Protein AF-A0A397S8U6-F1 (afdb_monomer_lite)

Organism: NCBI:txid658196

Secondary structure (DSSP, 8-state):
--HHHHHHHHHHHHHHHHTT----EEEEEEETTEEEEEEE-HHHH----

pLDDT: mean 83.5, std 10.98, range [38.84, 93.75]

Foldseek 3Di:
DDPVVVVVVVVVQVVVQVVPPDFPDWDFDDDPHDTDIDTDHPVVVDDDD

InterPro domains:
  IPR011333 SKP1/BTB/POZ domain superfamily [G3DSA:3.30.710.10] (1-48)

Radius of gyration: 13.79 Å; chains: 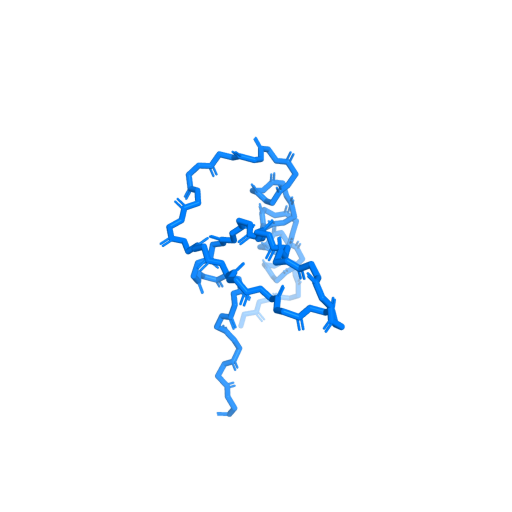1; bounding box: 32×27×30 Å

Structure (mmCIF, N/CA/C/O backbone):
data_AF-A0A397S8U6-F1
#
_entry.id   AF-A0A397S8U6-F1
#
loop_
_atom_site.group_PDB
_atom_site.id
_atom_site.type_symbol
_atom_site.label_atom_id
_atom_site.label_alt_id
_atom_site.label_comp_id
_atom_site.label_asym_id
_atom_site.label_entity_id
_atom_site.label_seq_id
_atom_site.pdbx_PDB_ins_code
_atom_site.Cartn_x
_atom_site.Cartn_y
_atom_site.Cartn_z
_atom_site.occupancy
_atom_site.B_iso_or_equiv
_atom_site.auth_seq_id
_atom_site.auth_comp_id
_atom_site.auth_asym_id
_atom_site.auth_atom_id
_atom_site.pdbx_PDB_model_num
ATOM 1 N N . MET A 1 1 ? 10.900 -17.123 -10.087 1.00 69.94 1 MET A N 1
ATOM 2 C CA . MET A 1 1 ? 11.322 -15.709 -9.970 1.00 69.94 1 MET A CA 1
ATOM 3 C C . MET A 1 1 ? 12.593 -15.639 -9.139 1.00 69.94 1 MET A C 1
ATOM 5 O O . MET A 1 1 ? 12.745 -16.462 -8.243 1.00 69.94 1 MET A O 1
ATOM 9 N N . SER A 1 2 ? 13.519 -14.735 -9.463 1.00 86.50 2 SER A N 1
ATOM 10 C CA . SER A 1 2 ? 14.769 -14.582 -8.707 1.00 86.50 2 SER A CA 1
ATOM 11 C C . SER A 1 2 ? 14.536 -13.803 -7.408 1.00 86.50 2 SER A C 1
ATOM 13 O O . SER A 1 2 ? 13.588 -13.028 -7.304 1.00 86.50 2 SER A O 1
ATOM 15 N N . SER A 1 3 ? 15.411 -13.977 -6.417 1.00 84.81 3 SER A N 1
ATOM 16 C CA . SER A 1 3 ? 15.350 -13.224 -5.154 1.00 84.81 3 SER A CA 1
ATOM 17 C C . SER A 1 3 ? 15.494 -11.712 -5.351 1.00 84.81 3 SER A C 1
ATOM 19 O O . SER A 1 3 ? 14.876 -10.944 -4.623 1.00 84.81 3 SER A O 1
ATOM 21 N N . ARG A 1 4 ? 16.260 -11.282 -6.364 1.00 91.31 4 ARG A N 1
ATOM 22 C CA . ARG A 1 4 ? 16.415 -9.864 -6.719 1.00 91.31 4 ARG A CA 1
ATOM 23 C C . ARG A 1 4 ? 15.104 -9.252 -7.215 1.00 91.31 4 ARG A C 1
ATOM 25 O O . ARG A 1 4 ? 14.736 -8.189 -6.749 1.00 91.31 4 ARG A O 1
ATOM 32 N N . PHE A 1 5 ? 14.374 -9.966 -8.075 1.00 91.12 5 PHE A N 1
ATOM 33 C CA . PHE A 1 5 ? 13.083 -9.496 -8.582 1.00 91.12 5 PHE A CA 1
ATOM 34 C C . PHE A 1 5 ? 12.087 -9.206 -7.450 1.00 91.12 5 PHE A C 1
ATOM 36 O O . PHE A 1 5 ? 11.425 -8.176 -7.463 1.00 91.12 5 PHE A O 1
ATOM 43 N N . TRP A 1 6 ? 12.009 -10.084 -6.445 1.00 87.19 6 TRP A N 1
ATOM 44 C CA . TRP A 1 6 ? 11.129 -9.870 -5.293 1.00 87.19 6 TRP A CA 1
ATOM 45 C C . TRP A 1 6 ? 11.571 -8.707 -4.400 1.00 87.19 6 TRP A C 1
ATOM 47 O O . TRP A 1 6 ? 10.719 -7.993 -3.880 1.00 87.19 6 TRP A O 1
ATOM 57 N N . ALA A 1 7 ? 12.882 -8.506 -4.230 1.00 91.50 7 ALA A N 1
ATOM 58 C CA . ALA A 1 7 ? 13.409 -7.379 -3.465 1.00 91.50 7 ALA A CA 1
ATOM 59 C C . ALA A 1 7 ? 13.082 -6.039 -4.143 1.00 91.50 7 ALA A C 1
ATOM 61 O O . ALA A 1 7 ? 12.606 -5.121 -3.478 1.00 91.50 7 ALA A O 1
ATOM 62 N N . ASP A 1 8 ? 13.276 -5.964 -5.461 1.00 93.75 8 ASP A N 1
ATOM 63 C CA . ASP A 1 8 ? 12.975 -4.771 -6.255 1.00 93.75 8 ASP A CA 1
ATOM 64 C C . ASP A 1 8 ? 11.465 -4.477 -6.234 1.00 93.75 8 ASP A C 1
ATOM 66 O O . ASP A 1 8 ? 11.057 -3.371 -5.889 1.00 93.75 8 ASP A O 1
ATOM 70 N N . LEU A 1 9 ? 10.624 -5.495 -6.459 1.00 89.31 9 LEU A N 1
ATOM 71 C CA . LEU A 1 9 ? 9.164 -5.360 -6.405 1.00 89.31 9 LEU A CA 1
ATOM 72 C C . LEU A 1 9 ? 8.665 -4.899 -5.025 1.00 89.31 9 LEU A C 1
ATOM 74 O O . LEU A 1 9 ? 7.786 -4.045 -4.929 1.00 89.31 9 LEU A O 1
ATOM 78 N N . SER A 1 10 ? 9.227 -5.443 -3.941 1.00 88.69 10 SER A N 1
ATOM 79 C CA . SER A 1 10 ? 8.875 -5.012 -2.585 1.00 88.69 10 SER A CA 1
ATOM 80 C C . SER A 1 10 ? 9.277 -3.559 -2.322 1.00 88.69 10 SER A C 1
ATOM 82 O O . SER A 1 10 ? 8.570 -2.858 -1.598 1.00 88.69 10 SER A O 1
ATOM 84 N N . ASN A 1 11 ? 10.402 -3.107 -2.883 1.00 91.69 11 ASN A N 1
ATOM 85 C CA . ASN A 1 11 ? 10.851 -1.725 -2.764 1.00 91.69 11 ASN A CA 1
ATOM 86 C C . ASN A 1 11 ? 9.947 -0.771 -3.559 1.00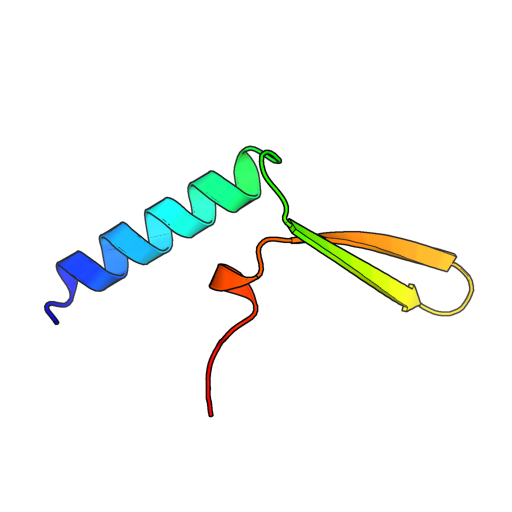 91.69 11 ASN A C 1
ATOM 88 O O . ASN A 1 11 ? 9.601 0.298 -3.062 1.00 91.69 11 ASN A O 1
ATOM 92 N N . ASP A 1 12 ? 9.500 -1.181 -4.745 1.00 90.19 12 ASP A N 1
ATOM 93 C CA . ASP A 1 12 ? 8.549 -0.414 -5.552 1.00 90.19 12 ASP A CA 1
ATOM 94 C C . ASP A 1 12 ? 7.203 -0.241 -4.834 1.00 90.19 12 ASP A C 1
ATOM 96 O O . ASP A 1 12 ? 6.678 0.872 -4.782 1.00 90.19 12 ASP A O 1
ATOM 100 N N . TYR A 1 13 ? 6.672 -1.294 -4.198 1.00 87.94 13 TYR A N 1
ATOM 101 C CA . TYR A 1 13 ? 5.449 -1.179 -3.392 1.00 87.94 13 TYR A CA 1
ATOM 102 C C . TYR A 1 13 ? 5.616 -0.277 -2.171 1.00 87.94 13 TYR A C 1
ATOM 104 O O . TYR A 1 13 ? 4.700 0.474 -1.838 1.00 87.94 13 TYR A O 1
ATOM 112 N N . LYS A 1 14 ? 6.784 -0.313 -1.521 1.00 86.69 14 LYS A N 1
ATOM 113 C CA . LYS A 1 14 ? 7.087 0.602 -0.419 1.00 86.69 14 LYS A CA 1
ATOM 114 C C . LYS A 1 14 ? 7.065 2.058 -0.890 1.00 86.69 14 LYS A C 1
ATOM 116 O O . LYS A 1 14 ? 6.411 2.881 -0.259 1.00 86.69 14 LYS A O 1
ATOM 121 N N . ASN A 1 15 ? 7.726 2.357 -2.008 1.00 89.06 15 ASN A N 1
ATOM 122 C CA . ASN A 1 15 ? 7.723 3.701 -2.585 1.00 89.06 15 ASN A CA 1
ATOM 123 C C . ASN A 1 15 ? 6.296 4.146 -2.934 1.00 89.06 15 ASN A C 1
ATOM 125 O O . ASN A 1 15 ? 5.913 5.271 -2.631 1.00 89.06 15 ASN A O 1
AT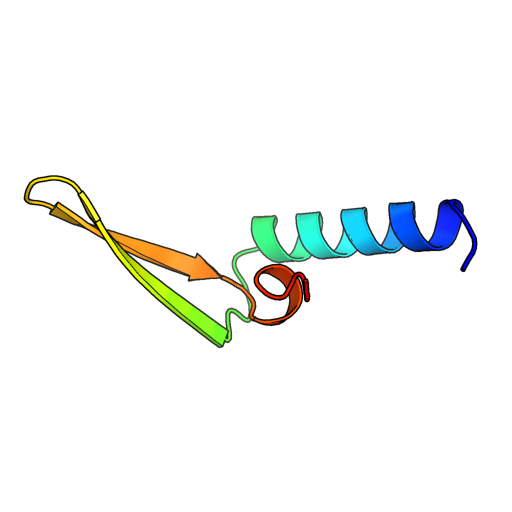OM 129 N N . LEU A 1 16 ? 5.493 3.259 -3.528 1.00 85.81 16 LEU A N 1
ATOM 130 C CA . LEU A 1 16 ? 4.107 3.556 -3.885 1.00 85.81 16 LEU A CA 1
ATOM 131 C C . LEU A 1 16 ? 3.267 3.931 -2.652 1.00 85.81 16 LEU A C 1
ATOM 133 O O . LEU A 1 16 ? 2.538 4.920 -2.696 1.00 85.81 16 LEU A O 1
ATOM 137 N N . PHE A 1 17 ? 3.425 3.198 -1.546 1.00 82.12 17 PHE A N 1
ATOM 138 C CA . PHE A 1 17 ? 2.772 3.506 -0.272 1.00 82.12 17 PHE A CA 1
ATOM 139 C C . PHE A 1 17 ? 3.233 4.855 0.309 1.00 82.12 17 PHE A C 1
ATOM 141 O O . PHE A 1 17 ? 2.405 5.683 0.667 1.00 82.12 17 PHE A O 1
ATOM 148 N N . GLU A 1 18 ? 4.542 5.119 0.347 1.00 85.06 18 GLU A N 1
ATOM 149 C CA . GLU A 1 18 ? 5.096 6.366 0.904 1.00 85.06 18 GLU A CA 1
ATOM 150 C C . GLU A 1 18 ? 4.735 7.615 0.088 1.00 85.06 18 GLU A C 1
ATOM 152 O O . GLU A 1 18 ? 4.662 8.712 0.636 1.00 85.06 18 GLU A O 1
ATOM 157 N N . THR A 1 19 ? 4.522 7.475 -1.223 1.00 86.62 19 THR A N 1
ATOM 158 C CA . THR A 1 19 ? 4.188 8.617 -2.093 1.00 86.62 19 THR A CA 1
ATOM 159 C C . THR A 1 19 ? 2.748 9.107 -1.962 1.00 86.62 19 THR A C 1
ATOM 161 O O . THR A 1 19 ? 2.430 10.161 -2.501 1.00 86.62 19 THR A O 1
ATOM 164 N N . GLU A 1 20 ? 1.885 8.364 -1.271 1.00 79.31 20 GLU A N 1
ATOM 165 C CA . GLU A 1 20 ? 0.473 8.688 -1.061 1.00 79.31 20 GLU A CA 1
ATOM 166 C C . GLU A 1 20 ? -0.342 9.026 -2.326 1.00 79.31 20 GLU A C 1
ATOM 168 O O . GLU A 1 20 ? -1.339 9.747 -2.278 1.00 79.31 20 GLU A O 1
ATOM 173 N N . ILE A 1 21 ? 0.058 8.483 -3.480 1.00 82.25 21 ILE A N 1
ATOM 174 C CA . ILE A 1 21 ? -0.606 8.718 -4.768 1.00 82.25 21 ILE A CA 1
ATOM 175 C C . ILE A 1 21 ? -1.239 7.451 -5.336 1.00 82.25 21 ILE A C 1
ATOM 177 O O . ILE A 1 21 ? -0.721 6.343 -5.205 1.00 82.25 21 ILE A O 1
ATOM 181 N N . GLY A 1 22 ? -2.346 7.633 -6.059 1.00 83.44 22 GLY A N 1
ATOM 182 C CA . GLY A 1 22 ? -2.936 6.579 -6.887 1.00 83.44 22 GLY A CA 1
ATOM 183 C C . GLY A 1 22 ? -3.573 5.432 -6.105 1.00 83.44 22 GLY A C 1
ATOM 184 O O . GLY A 1 22 ? -3.683 4.336 -6.647 1.00 83.44 22 GLY A O 1
ATOM 185 N N . TYR A 1 23 ? -3.969 5.670 -4.853 1.00 86.38 23 TYR A N 1
ATOM 186 C CA . TYR A 1 23 ? -4.768 4.725 -4.082 1.00 86.38 23 TYR A CA 1
ATOM 187 C C . TYR A 1 23 ? -6.084 4.415 -4.797 1.00 86.38 23 TYR A C 1
ATOM 189 O O . TYR A 1 23 ? -6.785 5.318 -5.258 1.00 86.38 23 TYR A O 1
ATOM 197 N N . ASP A 1 24 ? -6.418 3.134 -4.876 1.00 89.69 24 ASP A N 1
ATOM 198 C CA . ASP A 1 24 ? -7.665 2.621 -5.446 1.00 89.69 24 ASP A CA 1
ATOM 199 C C . ASP A 1 24 ? -8.552 1.948 -4.386 1.00 89.69 24 ASP A C 1
ATOM 201 O O . ASP A 1 24 ? -9.673 1.536 -4.689 1.00 89.69 24 ASP A O 1
ATOM 205 N N . VAL A 1 25 ? -8.076 1.873 -3.136 1.00 89.31 25 VAL A N 1
ATOM 206 C CA . VAL A 1 25 ? -8.796 1.310 -1.994 1.00 89.31 25 VAL A CA 1
ATOM 207 C C . VAL A 1 25 ? -8.780 2.286 -0.819 1.00 89.31 25 VAL A C 1
ATOM 209 O O . VAL A 1 25 ? -7.739 2.814 -0.434 1.00 89.31 25 VAL A O 1
ATOM 212 N N . ILE A 1 26 ? -9.949 2.469 -0.206 1.00 89.88 26 ILE A N 1
ATOM 213 C CA . ILE A 1 26 ? -10.111 3.150 1.079 1.00 89.88 26 ILE A CA 1
ATOM 214 C C . ILE A 1 26 ? -10.653 2.123 2.070 1.00 89.88 26 ILE A C 1
ATOM 216 O O . ILE A 1 26 ? -11.681 1.489 1.820 1.00 89.88 26 ILE A O 1
ATOM 220 N N . ILE A 1 27 ? -9.948 1.940 3.181 1.00 88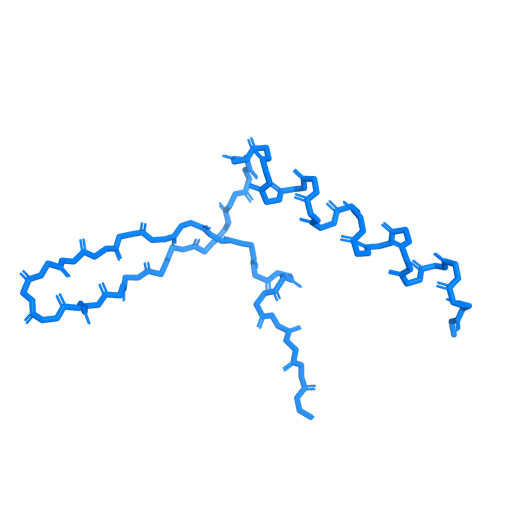.69 27 ILE A N 1
ATOM 221 C CA . ILE A 1 27 ? -10.336 1.051 4.271 1.00 88.69 27 ILE A CA 1
ATOM 222 C C . ILE A 1 27 ? -10.823 1.918 5.425 1.00 88.69 27 ILE A C 1
ATOM 224 O O . ILE A 1 27 ? -10.080 2.746 5.948 1.00 88.69 27 ILE A O 1
ATOM 228 N N . TYR A 1 28 ? -12.063 1.689 5.841 1.00 90.88 28 TYR A N 1
ATOM 229 C CA . TYR A 1 28 ? -12.607 2.263 7.063 1.00 90.88 28 TYR A CA 1
ATOM 230 C C . TYR A 1 28 ? -12.413 1.259 8.195 1.00 90.88 28 TYR A C 1
ATOM 232 O O . TYR A 1 28 ? -13.036 0.196 8.202 1.00 90.88 28 TYR A O 1
ATOM 240 N N . ALA A 1 29 ? -11.515 1.583 9.120 1.00 88.00 29 ALA A N 1
ATOM 241 C CA . ALA A 1 29 ? -11.289 0.810 10.329 1.00 88.00 29 ALA A CA 1
ATOM 242 C C . ALA A 1 29 ? -11.976 1.517 11.500 1.00 88.00 29 ALA A C 1
ATOM 244 O O . ALA A 1 29 ? -11.647 2.657 11.827 1.00 88.00 29 ALA A O 1
ATOM 245 N N . GLU A 1 30 ? -12.940 0.842 12.117 1.00 85.94 30 GLU A N 1
ATOM 246 C CA . GLU A 1 30 ? -13.561 1.301 13.356 1.00 85.94 30 GLU A CA 1
ATOM 247 C C . GLU A 1 30 ? -12.713 0.802 14.530 1.00 85.94 30 GLU A C 1
ATOM 249 O O . GLU A 1 30 ? -12.600 -0.404 14.759 1.00 85.94 30 GLU A O 1
ATOM 254 N N . GLU A 1 31 ? -12.076 1.726 15.248 1.00 79.38 31 GLU A N 1
ATOM 255 C CA . GLU A 1 31 ?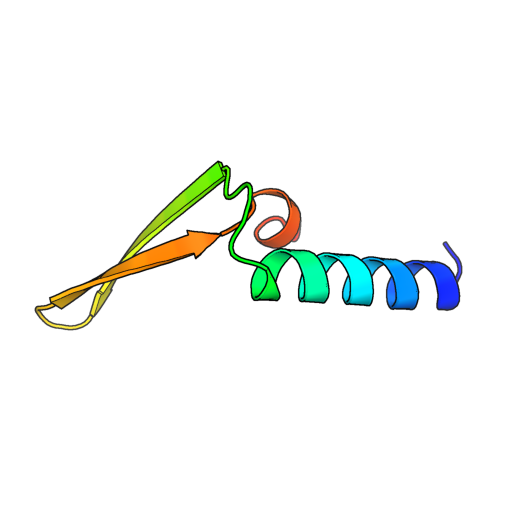 -11.342 1.421 16.474 1.00 79.38 31 GLU A CA 1
ATOM 256 C C . GLU A 1 31 ? -12.010 2.160 17.632 1.00 79.38 31 GLU A C 1
ATOM 258 O O . GLU A 1 31 ? -11.963 3.387 17.723 1.00 79.38 31 GLU A O 1
ATOM 263 N N . GLU A 1 32 ? -12.658 1.375 18.495 1.00 78.75 32 GLU A N 1
ATOM 264 C CA . GLU A 1 32 ? -13.449 1.795 19.660 1.00 78.75 32 GLU A CA 1
ATOM 265 C C . GLU A 1 32 ? -14.634 2.723 19.345 1.00 78.75 32 GLU A C 1
ATOM 267 O O . GLU A 1 32 ? -15.786 2.319 19.490 1.00 78.75 32 GLU A O 1
ATOM 272 N N . SER A 1 33 ? -14.358 3.963 18.950 1.00 77.69 33 SER A N 1
ATOM 273 C CA . SER A 1 33 ? -15.347 5.020 18.705 1.00 77.69 33 SER A CA 1
ATOM 274 C C . SER A 1 33 ? -14.920 6.043 17.645 1.00 77.69 33 SER A C 1
ATOM 276 O O . SER A 1 33 ? -15.696 6.950 17.350 1.00 77.69 33 SER A O 1
ATOM 278 N N . ASP A 1 34 ? -13.722 5.901 17.068 1.00 85.94 34 ASP A N 1
ATOM 279 C CA . ASP A 1 34 ? -13.254 6.722 15.951 1.00 85.94 34 ASP A CA 1
ATOM 280 C C . ASP A 1 34 ? -13.168 5.884 14.674 1.00 85.94 34 ASP A C 1
ATOM 282 O O . ASP A 1 34 ? -12.665 4.756 14.657 1.00 85.94 34 ASP A O 1
ATOM 286 N N . ILE A 1 35 ? -13.646 6.469 13.577 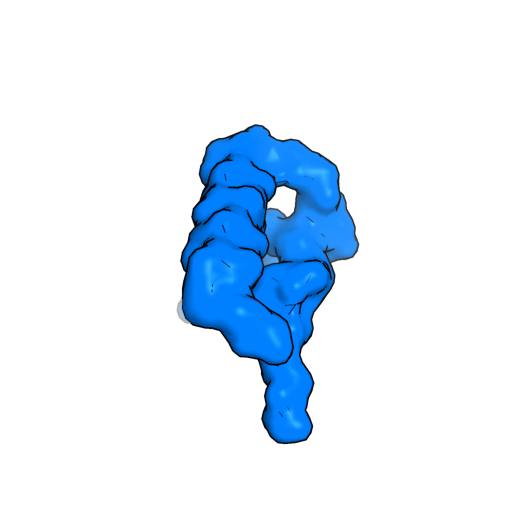1.00 86.31 35 ILE A N 1
ATOM 287 C CA . ILE A 1 35 ? -13.480 5.902 12.241 1.00 86.31 35 ILE A CA 1
ATOM 288 C C . ILE A 1 35 ? -12.137 6.396 11.708 1.00 86.31 35 ILE A C 1
ATOM 290 O O . ILE A 1 35 ? -11.978 7.581 11.409 1.00 86.31 35 ILE A O 1
ATOM 294 N N . LYS A 1 36 ? -11.170 5.485 11.571 1.00 90.62 36 LYS A N 1
ATOM 295 C CA . LYS A 1 36 ? -9.909 5.753 10.876 1.00 90.62 36 LYS A CA 1
ATOM 296 C C . LYS A 1 36 ? -10.049 5.394 9.407 1.00 90.62 36 LYS A C 1
ATOM 298 O O . LYS A 1 36 ? -10.424 4.277 9.053 1.00 90.62 36 LYS A O 1
ATOM 303 N N . GLU A 1 37 ? -9.711 6.353 8.559 1.00 90.12 37 GLU A N 1
ATOM 304 C CA . GLU A 1 37 ? -9.625 6.166 7.119 1.00 90.12 37 GLU A CA 1
ATOM 305 C C . GLU A 1 37 ? -8.181 5.828 6.741 1.00 90.12 37 GLU A C 1
ATOM 307 O O . GLU A 1 37 ? -7.252 6.562 7.078 1.00 90.12 37 GLU A O 1
ATOM 312 N N . ILE A 1 38 ? -7.990 4.695 6.069 1.00 88.12 38 ILE A N 1
ATOM 313 C CA . ILE A 1 38 ? -6.686 4.223 5.602 1.00 88.12 38 ILE A CA 1
ATOM 314 C C . ILE A 1 38 ? -6.746 4.125 4.082 1.00 88.12 38 ILE A C 1
ATOM 316 O O . ILE A 1 38 ? -7.597 3.425 3.532 1.00 88.12 38 ILE A O 1
ATOM 320 N N . HIS A 1 39 ? -5.834 4.808 3.396 1.00 88.38 39 HIS A N 1
ATOM 321 C CA . HIS A 1 39 ? -5.709 4.731 1.942 1.00 88.38 39 HIS A CA 1
ATOM 322 C C . HIS A 1 39 ? -4.690 3.657 1.567 1.00 88.38 39 HIS A C 1
ATOM 324 O O . HIS A 1 39 ? -3.619 3.570 2.167 1.00 88.38 39 HIS A O 1
ATOM 330 N N . ALA A 1 40 ? -5.040 2.803 0.610 1.00 87.38 40 ALA A N 1
ATOM 331 C CA . ALA A 1 40 ? -4.233 1.654 0.226 1.00 87.38 40 ALA A CA 1
ATOM 332 C C . ALA A 1 40 ? -4.354 1.342 -1.272 1.00 87.38 40 ALA A C 1
ATOM 334 O O . ALA A 1 40 ? -5.258 1.811 -1.966 1.00 87.38 40 ALA A O 1
ATOM 335 N N . HIS A 1 41 ? -3.428 0.519 -1.764 1.00 87.81 41 HIS A N 1
ATOM 336 C CA . HIS A 1 41 ? -3.449 -0.019 -3.123 1.00 87.81 41 HIS A CA 1
ATOM 337 C C . HIS A 1 41 ? -3.878 -1.489 -3.104 1.00 87.81 41 HIS A C 1
ATOM 339 O O . HIS A 1 41 ? -3.311 -2.298 -2.363 1.00 87.81 41 HIS A O 1
ATOM 345 N N . SER A 1 42 ? -4.832 -1.868 -3.954 1.00 86.81 42 SER A N 1
ATOM 346 C CA . SER A 1 42 ? -5.372 -3.233 -4.061 1.00 86.81 42 SER A CA 1
ATOM 347 C C . SER A 1 42 ? -4.283 -4.289 -4.297 1.00 86.81 42 SER A C 1
ATOM 349 O O . SER A 1 42 ? -4.310 -5.365 -3.696 1.00 86.81 42 SER A O 1
ATOM 351 N N . ASN A 1 43 ? -3.267 -3.937 -5.090 1.00 80.12 43 ASN A N 1
ATOM 352 C CA . ASN A 1 43 ? -2.115 -4.783 -5.405 1.00 80.12 43 ASN A CA 1
ATOM 353 C C . ASN A 1 43 ? -1.250 -5.142 -4.184 1.00 80.12 43 ASN A C 1
ATOM 355 O O . ASN A 1 43 ? -0.547 -6.146 -4.229 1.00 80.12 43 ASN A O 1
ATOM 359 N N . ILE A 1 44 ? -1.281 -4.334 -3.118 1.00 81.19 44 ILE A N 1
ATOM 360 C CA . ILE A 1 44 ? -0.517 -4.570 -1.880 1.00 81.19 44 ILE A CA 1
ATOM 361 C C . ILE A 1 44 ? -1.348 -5.383 -0.878 1.00 81.19 44 ILE A C 1
ATOM 363 O O . ILE A 1 44 ? -0.810 -6.215 -0.152 1.00 81.19 44 ILE A O 1
ATOM 367 N N . LEU A 1 45 ? -2.668 -5.168 -0.847 1.00 81.50 45 LEU A N 1
ATOM 368 C CA . LEU A 1 45 ? -3.583 -5.879 0.055 1.00 81.50 45 LEU A CA 1
ATOM 369 C C . LEU A 1 45 ? -3.781 -7.351 -0.332 1.00 81.50 45 LEU A C 1
ATOM 371 O O . LEU A 1 45 ? -4.128 -8.177 0.513 1.00 81.50 45 LEU A O 1
ATOM 375 N N . CYS A 1 46 ? -3.575 -7.693 -1.603 1.00 71.44 46 CYS A N 1
ATOM 376 C CA . CYS A 1 46 ? -3.783 -9.043 -2.104 1.00 71.44 46 CYS A CA 1
ATOM 377 C C . CYS A 1 46 ? -2.551 -9.935 -1.861 1.00 71.44 46 CYS A C 1
ATOM 379 O O . CYS A 1 46 ? -1.671 -10.038 -2.710 1.00 71.44 46 CYS A O 1
ATOM 381 N N . ASN A 1 47 ? -2.518 -10.642 -0.728 1.00 55.62 47 ASN A N 1
ATOM 382 C CA . ASN A 1 47 ? -1.739 -11.876 -0.589 1.00 55.62 47 ASN A CA 1
ATOM 383 C C . ASN A 1 47 ? -2.717 -13.058 -0.603 1.00 55.62 47 ASN A C 1
ATOM 385 O O . ASN A 1 47 ? -3.439 -13.299 0.361 1.00 55.62 47 ASN A O 1
ATOM 389 N N . VAL A 1 48 ? -2.780 -13.742 -1.747 1.00 42.25 48 VAL A N 1
ATOM 390 C CA . VAL A 1 48 ? -3.587 -14.949 -1.979 1.00 42.25 48 VAL A CA 1
ATOM 391 C C . VAL A 1 48 ? -3.065 -16.081 -1.081 1.00 42.25 48 VAL A C 1
ATOM 393 O O . VAL A 1 48 ? -1.865 -16.355 -1.098 1.00 42.25 48 VAL A O 1
ATOM 396 N N . TYR A 1 49 ? -3.957 -16.692 -0.290 1.00 38.84 49 TYR A N 1
ATOM 397 C CA . TYR A 1 49 ? -3.708 -17.921 0.482 1.00 38.84 49 TYR A CA 1
ATOM 398 C C . TYR A 1 49 ? -3.399 -19.124 -0.417 1.00 38.84 49 TYR A C 1
ATOM 400 O O . TYR A 1 49 ? -4.031 -19.230 -1.493 1.00 38.84 49 TYR A O 1
#

Sequence (49 aa):
MSSRFWADLSNDYKNLFETEIGYDVIIYAEEESDIKEIHAHSNILCNVY